Protein AF-A0A0F9CPJ2-F1 (afdb_monomer_lite)

Secondary structure (DSSP, 8-state):
---SSB---GGG-SS------------SS---------------PPPS-----SB-------------STT-----PPP-SS--S--------TT--HHHH--EEEEEETTTTEEEEEEEHHHHHHHHHHHH----

Radius of gyration: 20.19 Å; chains: 1; bounding box: 41×44×49 Å

Organism: NCBI:txid412755

Sequence (136 aa):
MWDPQLALDPKKFKNLQLKVTHYVTGQAGSSTTNTTSTLAIYAHVFDEKAVSPSGYLMNKEVKAYVIGSSGSFEYTDMPTDFPYRRIMLQSLYVGQDLSTVINAFKLSEDNDKRIPFDVSVSNHMKMIAPEYGSWS

pLDDT: mean 83.79, std 12.54, range [43.19, 95.5]

Structure (mmCIF, N/CA/C/O backbone):
data_AF-A0A0F9CPJ2-F1
#
_entry.id   AF-A0A0F9CPJ2-F1
#
loop_
_atom_site.group_PDB
_atom_site.id
_atom_site.type_symbol
_atom_site.label_atom_id
_atom_site.label_alt_id
_atom_site.label_comp_id
_atom_site.label_asym_id
_atom_site.label_entity_id
_atom_site.label_seq_id
_atom_site.pdbx_PDB_ins_code
_atom_site.Cartn_x
_atom_site.Cartn_y
_atom_site.Cartn_z
_atom_site.occupancy
_atom_site.B_iso_or_equiv
_atom_site.auth_seq_id
_atom_site.auth_comp_id
_atom_site.auth_asym_id
_atom_site.auth_atom_id
_atom_site.pdbx_PDB_model_num
ATOM 1 N N . MET A 1 1 ? -12.166 -14.655 16.082 1.00 61.75 1 MET A N 1
ATOM 2 C CA . MET A 1 1 ? -11.020 -13.766 15.764 1.00 61.75 1 MET A CA 1
ATOM 3 C C . MET A 1 1 ? -10.108 -13.673 16.988 1.00 61.75 1 MET A C 1
ATOM 5 O O . MET A 1 1 ? -10.635 -13.781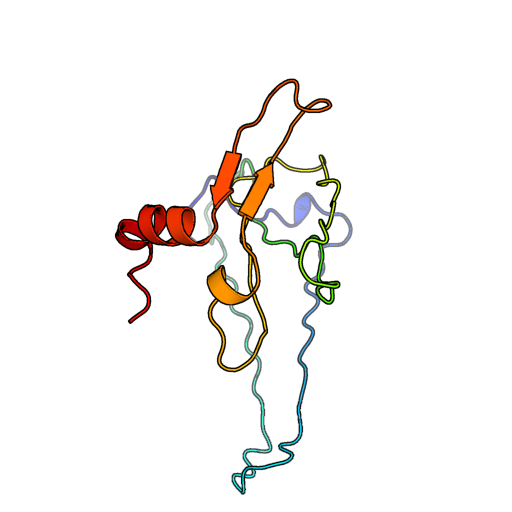 18.089 1.00 61.75 1 MET A O 1
ATOM 9 N N . TRP A 1 2 ? -8.783 -13.530 16.837 1.00 71.12 2 TRP A N 1
ATOM 10 C CA . TRP A 1 2 ? -7.841 -13.615 17.976 1.00 71.12 2 TRP A CA 1
ATOM 11 C C . TRP A 1 2 ? -7.135 -12.311 18.354 1.00 71.12 2 TRP A C 1
ATOM 13 O O . TRP A 1 2 ? -6.645 -12.229 19.474 1.00 71.12 2 TRP A O 1
ATOM 23 N N . ASP A 1 3 ? -7.104 -11.302 17.478 1.00 78.81 3 ASP A N 1
ATOM 24 C CA . ASP A 1 3 ? -6.493 -9.999 17.775 1.00 78.81 3 ASP A CA 1
ATOM 25 C C . ASP A 1 3 ? -7.562 -9.007 18.271 1.00 78.81 3 ASP A C 1
ATOM 27 O O . ASP A 1 3 ? -8.328 -8.483 17.459 1.00 78.81 3 ASP A O 1
ATOM 31 N N . PRO A 1 4 ? -7.667 -8.753 19.590 1.00 80.44 4 PRO A N 1
ATOM 32 C CA . PRO A 1 4 ? -8.664 -7.840 20.140 1.00 80.44 4 PRO A CA 1
ATOM 33 C C . PRO A 1 4 ? -8.315 -6.357 19.926 1.00 80.44 4 PRO A C 1
ATOM 35 O O . PRO A 1 4 ? -9.153 -5.507 20.222 1.00 80.44 4 PRO A O 1
ATOM 38 N N . GLN A 1 5 ? -7.099 -6.029 19.470 1.00 87.81 5 GLN A N 1
ATOM 39 C CA . GLN A 1 5 ? -6.643 -4.650 19.290 1.00 87.81 5 GLN A CA 1
ATOM 40 C C . GLN A 1 5 ? -6.915 -4.146 17.871 1.00 87.81 5 GLN A C 1
ATOM 42 O O . GLN A 1 5 ? -7.441 -3.041 17.713 1.00 87.81 5 GLN A O 1
ATOM 47 N N . LEU A 1 6 ? -6.588 -4.950 16.852 1.00 88.75 6 LEU A N 1
ATOM 48 C CA . LEU A 1 6 ? -6.727 -4.583 15.440 1.00 88.75 6 LEU A CA 1
ATOM 49 C C . LEU A 1 6 ? -7.879 -5.341 14.771 1.00 88.75 6 LEU A C 1
ATOM 51 O O . LEU A 1 6 ? -7.676 -6.306 14.035 1.00 88.75 6 LEU A O 1
ATOM 55 N N . ALA A 1 7 ? -9.104 -4.868 14.996 1.00 90.06 7 ALA A N 1
ATOM 56 C CA . ALA A 1 7 ? -10.311 -5.427 14.404 1.00 90.06 7 ALA A CA 1
ATOM 57 C C . ALA A 1 7 ? -11.245 -4.345 13.857 1.00 90.06 7 ALA A C 1
ATOM 59 O O . ALA A 1 7 ? -11.379 -3.256 14.415 1.00 90.06 7 ALA A O 1
ATOM 60 N N . LEU A 1 8 ? -11.920 -4.662 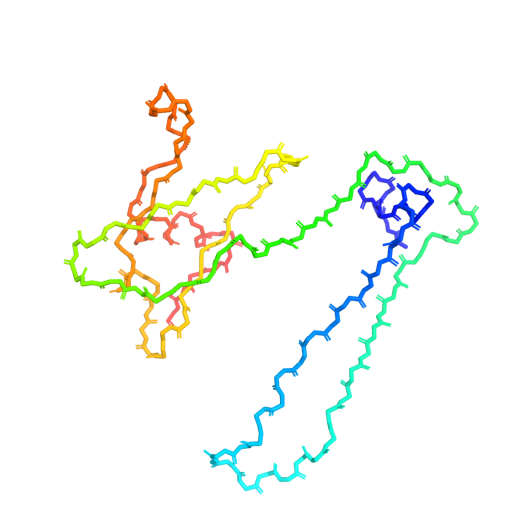12.752 1.00 89.44 8 LEU A N 1
ATOM 61 C CA . LEU A 1 8 ? -12.929 -3.786 12.172 1.00 89.44 8 LEU A CA 1
ATOM 62 C C . LEU A 1 8 ? -14.136 -3.708 13.113 1.00 89.44 8 LEU A C 1
ATOM 64 O O . LEU A 1 8 ? -14.782 -4.720 13.363 1.00 89.44 8 LEU A O 1
ATOM 68 N N . ASP A 1 9 ? -14.449 -2.507 13.599 1.00 90.62 9 ASP A N 1
ATOM 69 C CA . ASP A 1 9 ? -15.689 -2.220 14.324 1.00 90.62 9 ASP A CA 1
ATOM 70 C C . ASP A 1 9 ? -16.703 -1.575 13.362 1.00 90.62 9 ASP A C 1
ATOM 72 O O . ASP A 1 9 ? -16.576 -0.381 13.063 1.00 90.62 9 ASP A O 1
ATOM 76 N N . PRO A 1 10 ? -17.717 -2.319 12.871 1.00 88.75 10 PRO A N 1
ATOM 77 C CA . PRO A 1 10 ? -18.677 -1.802 11.900 1.00 88.75 10 PRO A CA 1
ATOM 78 C C . PRO A 1 10 ? -19.476 -0.603 12.414 1.00 88.75 10 PRO A C 1
ATOM 80 O O . PRO A 1 10 ? -19.919 0.218 11.615 1.00 88.75 10 PRO A O 1
ATOM 83 N N . LYS A 1 11 ? -19.631 -0.458 13.739 1.00 88.50 11 LYS A N 1
ATOM 84 C CA . LYS A 1 11 ? -20.409 0.633 14.347 1.00 88.50 11 LYS A CA 1
ATOM 85 C C . LYS A 1 11 ? -19.738 1.996 14.176 1.00 88.50 11 LYS A C 1
ATOM 87 O O . LYS A 1 11 ? -20.411 3.019 14.272 1.00 88.50 11 LYS A O 1
ATOM 92 N N . LYS A 1 12 ? -18.430 2.026 13.895 1.00 88.75 12 LYS A N 1
ATOM 93 C CA . LYS A 1 12 ? -17.675 3.263 13.638 1.00 88.75 12 LYS A CA 1
ATOM 94 C C . LYS A 1 12 ? -17.872 3.810 12.217 1.00 88.75 12 LYS A C 1
ATOM 96 O O . LYS A 1 12 ? -17.373 4.891 11.916 1.00 88.75 12 LYS A O 1
ATOM 101 N N . PHE A 1 13 ? -18.605 3.111 11.346 1.00 89.56 13 PHE A N 1
ATOM 102 C CA . PHE A 1 13 ? -18.792 3.487 9.944 1.00 89.56 13 PHE A CA 1
ATOM 103 C C . PHE A 1 13 ? -20.269 3.729 9.633 1.00 89.56 13 PHE A C 1
ATOM 105 O O . PHE A 1 13 ? -21.121 2.894 9.911 1.00 89.56 13 PHE A O 1
ATOM 112 N N . LYS A 1 14 ? -20.578 4.861 8.987 1.00 91.88 14 LYS A N 1
ATOM 113 C CA . LYS A 1 14 ? -21.955 5.183 8.565 1.00 91.88 14 LYS A CA 1
ATOM 114 C C . LYS A 1 14 ? -22.441 4.334 7.384 1.00 91.88 14 LYS A C 1
ATOM 116 O O . LYS A 1 14 ? -23.639 4.147 7.229 1.00 91.88 14 LYS A O 1
ATOM 121 N N . ASN A 1 15 ? -21.523 3.865 6.538 1.00 91.56 15 ASN A N 1
ATOM 122 C CA . ASN A 1 15 ? -21.823 3.092 5.331 1.00 91.56 15 ASN A CA 1
ATOM 123 C C . ASN A 1 15 ? -20.663 2.133 5.018 1.00 91.56 15 ASN A C 1
ATOM 125 O O . ASN A 1 15 ? -19.889 2.356 4.088 1.00 91.56 15 ASN A O 1
ATOM 129 N N . LEU A 1 16 ? -20.487 1.107 5.855 1.00 90.38 16 LEU A N 1
ATOM 130 C CA . LEU A 1 16 ? -19.483 0.074 5.610 1.00 90.38 16 LEU A CA 1
ATOM 131 C C . LEU A 1 16 ? -19.916 -0.786 4.416 1.00 90.38 16 LEU A C 1
ATOM 133 O O . LEU A 1 16 ? -20.989 -1.383 4.442 1.00 90.38 16 LEU A O 1
ATOM 137 N N . GLN A 1 17 ? -19.076 -0.868 3.384 1.00 90.75 17 GLN A N 1
ATOM 138 C CA . GLN A 1 17 ? -19.350 -1.659 2.186 1.00 90.75 17 GLN A CA 1
ATOM 139 C C . GLN A 1 17 ? -18.146 -2.523 1.817 1.00 90.75 17 GLN A C 1
ATOM 141 O O . GLN A 1 17 ? -17.007 -2.059 1.847 1.00 90.75 17 GLN A O 1
ATOM 146 N N . LEU A 1 18 ? -18.417 -3.766 1.420 1.00 88.38 18 LEU A N 1
ATOM 147 C CA . LEU A 1 18 ? -17.449 -4.642 0.771 1.00 88.38 18 LEU A CA 1
ATOM 148 C C . LEU A 1 18 ? -17.743 -4.654 -0.728 1.00 88.38 18 LEU A C 1
ATOM 150 O O . LEU A 1 18 ? -18.742 -5.221 -1.168 1.00 88.38 18 LEU A O 1
ATOM 154 N N . LYS A 1 19 ? -16.872 -4.016 -1.510 1.00 88.50 19 LYS A N 1
ATOM 155 C CA . LYS A 1 19 ? -16.944 -4.026 -2.971 1.00 88.50 19 LYS A CA 1
ATOM 156 C C . LYS A 1 19 ? -15.906 -5.000 -3.510 1.00 88.50 19 LYS A C 1
ATOM 158 O O . LYS A 1 19 ? -14.715 -4.808 -3.284 1.00 88.50 19 LYS A O 1
ATOM 163 N N . VAL A 1 20 ? -16.359 -6.023 -4.228 1.00 83.50 20 VAL A N 1
ATOM 164 C CA . VAL A 1 20 ? -15.480 -6.989 -4.893 1.00 83.50 20 VAL A CA 1
ATOM 165 C C . VAL A 1 20 ? -15.539 -6.751 -6.394 1.00 83.50 20 VAL A C 1
ATOM 167 O O . VAL A 1 20 ? -16.612 -6.797 -6.992 1.00 83.50 20 VAL A O 1
ATOM 170 N N . THR A 1 21 ? -14.380 -6.503 -6.994 1.00 81.38 21 THR A N 1
ATOM 171 C CA . THR A 1 21 ? -14.215 -6.448 -8.446 1.00 81.38 21 THR A CA 1
ATOM 172 C C . THR A 1 21 ? -13.538 -7.740 -8.880 1.00 81.38 21 THR A C 1
ATOM 174 O O . THR A 1 21 ? -12.451 -8.053 -8.405 1.00 81.38 21 THR A O 1
ATOM 177 N N . HIS A 1 22 ? -14.174 -8.493 -9.773 1.00 73.00 22 HIS A N 1
ATOM 178 C CA . HIS A 1 22 ? -13.603 -9.702 -10.356 1.00 73.00 22 HIS A CA 1
ATOM 179 C C . HIS A 1 22 ? -13.518 -9.529 -11.870 1.00 73.00 22 HIS A C 1
ATOM 181 O O . HIS A 1 22 ? -14.522 -9.237 -12.521 1.00 73.00 22 HIS A O 1
ATOM 187 N N . TYR A 1 23 ? -12.321 -9.698 -12.426 1.00 67.12 23 TYR A N 1
ATOM 188 C CA . TYR A 1 23 ? -12.102 -9.648 -13.865 1.00 67.12 23 TYR A CA 1
ATOM 189 C C . TYR A 1 23 ? -12.220 -11.065 -14.430 1.00 67.12 23 TYR A C 1
ATOM 191 O O . TYR A 1 23 ? -11.290 -11.864 -14.343 1.00 67.12 23 TYR A O 1
ATOM 199 N N . VAL A 1 24 ? -13.390 -11.399 -14.983 1.00 62.41 24 VAL A N 1
ATOM 200 C CA . VAL A 1 24 ? -13.582 -12.660 -15.711 1.00 62.41 24 VAL A CA 1
ATOM 201 C C . VAL A 1 24 ? -12.950 -12.487 -17.090 1.00 62.41 24 VAL A C 1
ATOM 203 O O . VAL A 1 24 ? -13.593 -11.998 -18.016 1.00 62.41 24 VAL A O 1
ATOM 206 N N . THR A 1 25 ? -11.684 -12.871 -17.247 1.00 56.06 25 THR A N 1
ATOM 207 C CA . THR A 1 25 ? -11.165 -13.110 -18.597 1.00 56.06 25 THR A CA 1
ATOM 208 C C . THR A 1 25 ? -11.676 -14.460 -19.047 1.00 56.06 25 THR A C 1
ATOM 210 O O . THR A 1 25 ? -11.227 -15.504 -18.581 1.00 56.06 25 THR A O 1
ATOM 213 N N . GLY A 1 26 ? -12.639 -14.444 -19.968 1.00 50.41 26 GLY A N 1
ATOM 214 C CA . GLY A 1 26 ? -12.786 -15.568 -20.876 1.00 50.41 26 GLY A CA 1
ATOM 215 C C . GLY A 1 26 ? -11.418 -15.794 -21.502 1.00 50.41 26 GLY A C 1
ATOM 216 O O . GLY A 1 26 ? -10.836 -14.884 -22.090 1.00 50.41 26 GLY A O 1
ATOM 217 N N . GLN A 1 27 ? -10.860 -16.971 -21.277 1.00 46.47 27 GLN A N 1
ATOM 218 C CA . GLN A 1 27 ? -9.597 -17.369 -21.854 1.00 46.47 27 GLN A CA 1
ATOM 219 C C . GLN A 1 27 ? -9.610 -17.140 -23.364 1.00 46.47 27 GLN A C 1
ATOM 221 O O . GLN A 1 27 ? -10.243 -17.883 -24.109 1.00 46.47 27 GLN A O 1
ATOM 226 N N . ALA A 1 28 ? -8.836 -16.172 -23.838 1.00 43.19 28 ALA A N 1
ATOM 227 C CA . ALA A 1 28 ? -8.233 -16.295 -25.151 1.00 43.19 28 ALA A CA 1
ATOM 228 C C . ALA A 1 28 ? -7.040 -17.258 -25.000 1.00 43.19 28 ALA A C 1
ATOM 230 O O . ALA A 1 28 ? -5.898 -16.810 -24.999 1.00 43.19 28 ALA A O 1
ATOM 231 N N . GLY A 1 29 ? -7.281 -18.562 -24.761 1.00 47.59 29 GLY A N 1
ATOM 232 C CA . GLY A 1 29 ? -6.185 -19.537 -24.873 1.00 47.59 29 GLY A CA 1
ATOM 233 C C . GLY A 1 29 ? -6.188 -20.892 -24.146 1.00 47.59 29 GLY A C 1
ATOM 234 O O . GLY A 1 29 ? -5.384 -21.707 -24.586 1.00 47.59 29 GLY A O 1
ATOM 235 N N . SER A 1 30 ? -7.011 -21.218 -23.128 1.00 45.59 30 SER A N 1
ATOM 236 C CA . SER A 1 30 ? -7.175 -22.653 -22.760 1.00 45.59 30 SER A CA 1
ATOM 237 C C . SER A 1 30 ? -8.529 -23.209 -23.136 1.00 45.59 30 SER A C 1
ATOM 239 O O . SER A 1 30 ? -9.575 -22.576 -23.052 1.00 45.59 30 SER A O 1
ATOM 241 N N . SER A 1 31 ? -8.455 -24.481 -23.497 1.00 47.50 31 SER A N 1
ATOM 242 C CA . SER A 1 31 ? -9.536 -25.413 -23.768 1.00 47.50 31 SER A CA 1
ATOM 243 C C . SER A 1 31 ? -10.240 -25.941 -22.512 1.00 47.50 31 SER A C 1
ATOM 245 O O . SER A 1 31 ? -10.992 -26.908 -22.606 1.00 47.50 31 SER A O 1
ATOM 247 N N . THR A 1 32 ? -10.026 -25.357 -21.330 1.00 48.38 32 THR A N 1
ATOM 248 C CA . THR A 1 32 ? -10.683 -25.815 -20.100 1.00 48.38 32 THR A CA 1
ATOM 249 C C . THR A 1 32 ? -11.860 -24.912 -19.776 1.00 48.38 32 THR A C 1
ATOM 251 O O . THR A 1 32 ? -11.719 -23.879 -19.126 1.00 48.38 32 THR A O 1
ATOM 254 N N . THR A 1 33 ? -13.041 -25.330 -20.223 1.00 48.91 33 THR A N 1
ATOM 255 C CA . THR A 1 33 ? -14.347 -24.756 -19.889 1.00 48.91 33 THR A CA 1
ATOM 256 C C . THR A 1 33 ? -14.700 -25.010 -18.419 1.00 48.91 33 THR A C 1
ATOM 258 O O . THR A 1 33 ? -15.640 -25.738 -18.116 1.00 48.91 33 THR A O 1
ATOM 261 N N . ASN A 1 34 ? -13.955 -24.430 -17.480 1.00 51.19 34 ASN A N 1
ATOM 262 C CA . ASN A 1 34 ? -14.457 -24.253 -16.119 1.00 51.19 34 ASN A CA 1
ATOM 263 C C . ASN A 1 34 ? -15.250 -22.945 -16.091 1.00 51.19 34 ASN A C 1
ATOM 265 O O . ASN A 1 34 ? -14.730 -21.875 -15.798 1.00 51.19 34 ASN A O 1
ATOM 269 N N . THR A 1 35 ? -16.527 -23.047 -16.458 1.00 56.31 35 THR A N 1
ATOM 270 C CA . THR A 1 35 ? -17.479 -21.933 -16.600 1.00 56.31 35 THR A CA 1
ATOM 271 C C . THR A 1 35 ? -18.005 -21.389 -15.269 1.00 56.31 35 THR A C 1
ATOM 273 O O . THR A 1 35 ? -18.910 -20.557 -15.267 1.00 56.31 35 THR A O 1
ATOM 276 N N . THR A 1 36 ? -17.469 -21.845 -14.134 1.00 64.62 36 THR A N 1
ATOM 277 C CA . THR A 1 36 ? -17.994 -21.511 -12.807 1.00 64.62 36 THR A CA 1
ATOM 278 C C . THR A 1 36 ? -16.879 -20.975 -11.915 1.00 64.62 36 THR A C 1
ATOM 280 O O . THR A 1 36 ? -16.079 -21.733 -11.371 1.00 64.62 36 THR A O 1
ATOM 283 N N . SER A 1 37 ? -16.837 -19.656 -11.735 1.00 67.88 37 SER A N 1
ATOM 284 C CA . SER A 1 37 ? -16.038 -19.015 -10.686 1.00 67.88 37 SER A CA 1
ATOM 285 C C . SER A 1 37 ? -16.887 -18.915 -9.419 1.00 67.88 37 SER A C 1
ATOM 287 O O . SER A 1 37 ? -17.947 -18.296 -9.438 1.00 67.88 37 SER A O 1
ATOM 289 N N . THR A 1 38 ? -16.440 -19.521 -8.317 1.00 75.94 38 THR A N 1
ATOM 290 C CA . THR A 1 38 ? -17.099 -19.372 -7.008 1.00 75.94 38 THR A CA 1
ATOM 291 C C . THR A 1 38 ? -16.322 -18.365 -6.171 1.00 75.94 38 THR A C 1
ATOM 293 O O . THR A 1 38 ? -15.128 -18.540 -5.946 1.00 75.94 38 THR A O 1
ATOM 296 N N . LEU A 1 39 ? -17.003 -17.323 -5.695 1.00 80.88 39 LEU A N 1
ATOM 297 C CA . LEU A 1 39 ? -16.472 -16.378 -4.717 1.00 80.88 39 LEU A CA 1
ATOM 298 C C . LEU A 1 39 ? -17.104 -16.683 -3.357 1.00 80.88 39 LEU A C 1
ATOM 300 O O . LEU A 1 39 ? -18.326 -16.693 -3.235 1.00 80.88 39 LEU A O 1
ATOM 304 N N . ALA A 1 40 ? -16.276 -16.893 -2.337 1.00 88.25 40 ALA A N 1
ATOM 305 C CA . ALA A 1 40 ? -16.717 -17.044 -0.956 1.00 88.25 40 ALA A CA 1
ATOM 306 C C . ALA A 1 40 ? -16.036 -15.986 -0.083 1.00 88.25 40 ALA A C 1
ATOM 308 O O . ALA A 1 40 ? -14.837 -15.741 -0.211 1.00 88.25 40 ALA A O 1
ATOM 309 N N . ILE A 1 41 ? -16.811 -15.360 0.800 1.00 87.44 41 ILE A N 1
ATOM 310 C CA . ILE A 1 41 ? -16.327 -14.369 1.762 1.00 87.44 41 ILE A CA 1
ATOM 311 C C . ILE A 1 41 ? -16.516 -14.962 3.151 1.00 87.44 41 ILE A C 1
ATOM 313 O O . ILE A 1 41 ? -17.633 -15.297 3.541 1.00 87.44 41 ILE A O 1
ATOM 317 N N . TYR A 1 42 ? -15.421 -15.068 3.897 1.00 90.50 42 TYR A N 1
ATOM 318 C CA . TYR A 1 42 ? -15.425 -15.559 5.269 1.00 90.50 42 TYR A CA 1
ATOM 319 C C . TYR A 1 42 ? -15.135 -14.399 6.215 1.00 90.50 42 TYR A C 1
ATOM 321 O O . TYR A 1 42 ? -14.151 -13.679 6.046 1.00 90.50 42 TYR A O 1
ATOM 329 N N . ALA A 1 43 ? -15.991 -14.221 7.219 1.00 87.62 43 ALA A N 1
ATOM 330 C CA . ALA A 1 43 ? -15.799 -13.238 8.273 1.00 87.62 43 ALA A CA 1
ATOM 331 C C . ALA A 1 43 ? -15.568 -13.959 9.602 1.00 87.62 43 ALA A C 1
ATOM 333 O O . ALA A 1 43 ? -16.398 -14.748 10.049 1.00 87.62 43 ALA A O 1
ATOM 334 N N . HIS A 1 44 ? -14.445 -13.665 10.254 1.00 88.06 44 HIS A N 1
ATOM 335 C CA . HIS A 1 44 ? -14.187 -14.126 11.612 1.00 88.06 44 HIS A CA 1
ATOM 336 C C . HIS A 1 44 ? -14.639 -13.050 12.593 1.00 88.06 44 HIS A C 1
ATOM 338 O O . HIS A 1 44 ? -14.007 -12.002 12.696 1.00 88.06 44 HIS A O 1
ATOM 344 N N . VAL A 1 45 ? -15.710 -13.320 13.334 1.00 88.62 45 VAL A N 1
ATOM 345 C CA . VAL A 1 45 ? -16.259 -12.388 14.327 1.00 88.62 45 VAL A CA 1
ATOM 346 C C . VAL A 1 45 ? -15.815 -12.759 15.744 1.00 88.62 45 VAL A C 1
ATOM 348 O O . VAL A 1 45 ? -15.285 -13.851 15.985 1.00 88.62 45 VAL A O 1
ATOM 351 N N . PHE A 1 46 ? -15.953 -11.816 16.673 1.00 87.38 46 PHE A N 1
ATOM 352 C CA . PHE A 1 46 ? -15.910 -12.113 18.101 1.00 87.38 46 PHE A CA 1
ATOM 353 C C . PHE A 1 46 ? -17.313 -12.517 18.529 1.00 87.38 46 PHE A C 1
ATOM 355 O O . PHE A 1 46 ? -18.251 -11.752 18.316 1.00 87.38 46 PHE A O 1
ATOM 362 N N . ASP A 1 47 ? -17.435 -13.709 19.098 1.00 80.88 47 ASP A N 1
ATOM 363 C CA . ASP A 1 47 ? -18.675 -14.182 19.700 1.00 80.88 47 ASP A CA 1
ATOM 364 C C . ASP A 1 47 ? -18.568 -14.056 21.222 1.00 80.88 47 ASP A C 1
ATOM 366 O O . ASP A 1 47 ? -17.488 -14.288 21.773 1.00 80.88 47 ASP A O 1
ATOM 370 N N . GLU A 1 48 ? -19.642 -13.596 21.866 1.00 78.69 48 GLU A N 1
ATOM 371 C CA . GLU A 1 48 ? -19.803 -13.373 23.322 1.00 78.69 48 GLU A CA 1
ATOM 372 C C . GLU A 1 48 ? -18.763 -12.469 24.026 1.00 78.69 48 GLU A C 1
ATOM 374 O O . GLU A 1 48 ? -18.943 -12.064 25.176 1.00 78.69 48 GLU A O 1
ATOM 379 N N . LYS A 1 49 ? -17.685 -12.079 23.344 1.00 79.25 49 LYS A N 1
ATOM 380 C CA . LYS A 1 49 ? -16.617 -11.232 23.868 1.00 79.25 49 LYS A CA 1
ATOM 381 C C . LYS A 1 49 ? -16.803 -9.795 23.402 1.00 79.25 49 LYS A C 1
ATOM 383 O O . LYS A 1 49 ? -16.550 -9.467 22.243 1.00 79.25 49 LYS A O 1
ATOM 388 N N . ALA A 1 50 ? -17.159 -8.916 24.335 1.00 79.81 50 ALA A N 1
ATOM 389 C CA . ALA A 1 50 ? -17.082 -7.481 24.101 1.00 79.81 50 ALA A CA 1
ATOM 390 C C . ALA A 1 50 ? -15.612 -7.077 23.905 1.00 79.81 50 ALA A C 1
ATOM 392 O O . ALA A 1 50 ? -14.785 -7.211 24.809 1.00 79.81 50 ALA A O 1
ATOM 393 N N . VAL A 1 51 ? -15.285 -6.597 22.708 1.00 84.88 51 VAL A N 1
ATOM 394 C CA . VAL A 1 51 ? -13.984 -6.011 22.384 1.00 84.88 51 VAL A CA 1
ATOM 395 C C . VAL A 1 51 ? -14.178 -4.559 21.971 1.00 84.88 51 VAL A C 1
ATOM 397 O O . VAL A 1 51 ? -15.186 -4.212 21.358 1.00 84.88 51 VAL A O 1
ATOM 400 N N . SER A 1 52 ? -13.189 -3.725 22.282 1.00 86.69 52 SER A N 1
ATOM 401 C CA . SER A 1 52 ? -13.137 -2.320 21.872 1.00 86.69 52 SER A CA 1
ATOM 402 C C . SER A 1 52 ? -11.862 -2.096 21.058 1.00 86.69 52 SER A C 1
ATOM 404 O O . SER A 1 52 ? -1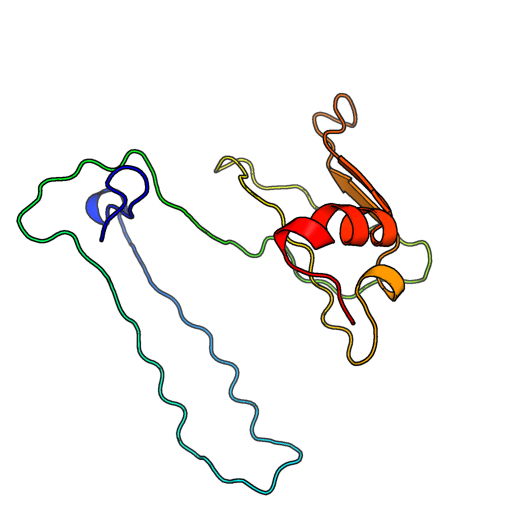0.868 -1.629 21.618 1.00 86.69 52 SER A O 1
ATOM 406 N N . PRO A 1 53 ? -11.847 -2.463 19.760 1.00 89.50 53 PRO A N 1
ATOM 407 C CA . PRO A 1 53 ? -10.646 -2.371 18.937 1.00 89.50 53 PRO A CA 1
ATOM 408 C C . PRO A 1 53 ? -10.160 -0.924 18.829 1.00 89.50 53 PRO A C 1
ATOM 410 O O . PRO A 1 53 ? -10.960 0.005 18.634 1.00 89.50 53 PRO A O 1
ATOM 413 N N . SER A 1 54 ? -8.846 -0.730 18.929 1.00 89.00 54 SER A N 1
ATOM 414 C CA . SER A 1 54 ? -8.210 0.585 18.787 1.00 89.00 54 SER A CA 1
ATOM 415 C C . SER A 1 54 ? -8.082 0.999 17.322 1.00 89.00 54 SER A C 1
ATOM 417 O O . SER A 1 54 ? -8.096 2.189 17.015 1.00 89.00 54 SER A O 1
ATOM 419 N N . GLY A 1 55 ? -8.033 0.030 16.410 1.00 88.38 55 GLY A N 1
ATOM 420 C CA . GLY A 1 55 ? -7.971 0.255 14.974 1.00 88.38 55 GLY A CA 1
ATOM 421 C C . GLY A 1 55 ? -8.219 -1.028 14.194 1.00 88.38 55 GLY A C 1
ATOM 422 O O . GLY A 1 55 ? -8.674 -2.025 14.744 1.00 88.38 55 GLY A O 1
ATOM 423 N N . TYR A 1 56 ? -7.916 -1.000 12.904 1.00 90.12 56 TYR A N 1
ATOM 424 C CA . TYR A 1 56 ? -8.010 -2.146 12.006 1.00 90.12 56 TYR A CA 1
ATOM 425 C C . TYR A 1 56 ? -6.914 -2.036 10.946 1.00 90.12 56 TYR A C 1
ATOM 427 O O . TYR A 1 56 ? -6.385 -0.952 10.69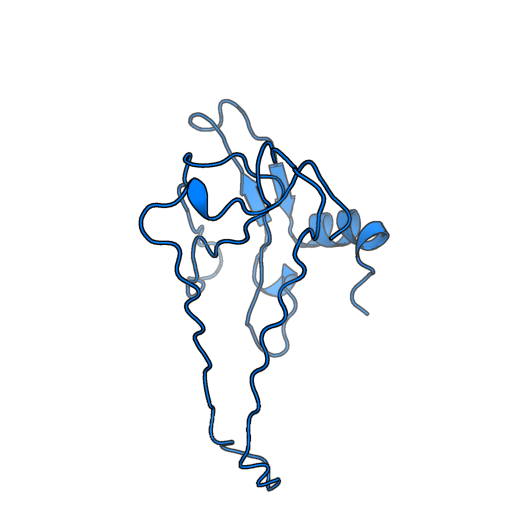7 1.00 90.12 56 TYR A O 1
ATOM 435 N N . LEU A 1 57 ? -6.556 -3.161 10.333 1.00 89.50 57 LEU A N 1
ATOM 436 C CA . LEU A 1 57 ? -5.633 -3.171 9.203 1.00 89.50 57 LEU A CA 1
ATOM 437 C C . LEU A 1 57 ? -6.411 -3.004 7.901 1.00 89.50 57 LEU A C 1
ATOM 439 O O . LEU A 1 57 ? -7.461 -3.615 7.711 1.00 89.50 57 LEU A O 1
ATOM 443 N N . MET A 1 58 ? -5.868 -2.189 7.003 1.00 89.06 58 MET A N 1
ATOM 444 C CA . MET A 1 58 ? -6.415 -1.967 5.673 1.00 89.06 58 MET A CA 1
ATOM 445 C C . MET A 1 58 ? -5.291 -2.030 4.644 1.00 89.06 58 MET A C 1
ATOM 447 O O . MET A 1 58 ? -4.184 -1.556 4.896 1.00 89.06 58 MET A O 1
ATOM 451 N N . ASN A 1 59 ? -5.596 -2.589 3.478 1.00 89.50 59 ASN A N 1
ATOM 452 C CA . ASN A 1 59 ? -4.792 -2.432 2.278 1.00 89.50 59 ASN A CA 1
ATOM 453 C C . ASN A 1 59 ? -5.555 -1.521 1.302 1.00 89.50 59 ASN A C 1
ATOM 455 O O . ASN A 1 59 ? -6.760 -1.701 1.115 1.00 89.50 59 ASN A O 1
ATOM 459 N N . LYS A 1 60 ? -4.866 -0.535 0.724 1.00 89.69 60 LYS A N 1
ATOM 460 C CA . LYS A 1 60 ? -5.383 0.323 -0.345 1.00 89.69 60 LYS A CA 1
ATOM 461 C C . LYS A 1 60 ? -4.359 0.348 -1.474 1.00 89.69 60 LYS A C 1
ATOM 463 O O . LYS A 1 60 ? -3.176 0.566 -1.213 1.00 89.69 60 LYS A O 1
ATOM 468 N N . GLU A 1 61 ? -4.821 0.196 -2.708 1.00 90.88 61 GLU A N 1
ATOM 469 C CA . GLU A 1 61 ? -4.028 0.581 -3.872 1.00 90.88 61 GLU A CA 1
ATOM 470 C C . GLU A 1 61 ? -4.047 2.109 -3.977 1.00 90.88 61 GLU A C 1
ATOM 472 O O . GLU A 1 61 ? -5.114 2.719 -4.042 1.00 90.88 61 GLU A O 1
ATOM 477 N N . VAL A 1 62 ? -2.867 2.730 -3.941 1.00 93.44 62 VAL A N 1
ATOM 478 C CA . VAL A 1 62 ? -2.740 4.190 -4.074 1.00 93.44 62 VAL A CA 1
ATOM 479 C C . VAL A 1 62 ? -2.744 4.593 -5.546 1.00 93.44 62 VAL A C 1
ATOM 481 O O . VAL A 1 62 ? -3.349 5.600 -5.910 1.00 93.44 62 VAL A O 1
ATOM 484 N N . LYS A 1 63 ? -2.066 3.815 -6.397 1.00 92.31 63 LYS A N 1
ATOM 485 C CA . LYS A 1 63 ? -1.902 4.117 -7.818 1.00 92.31 63 LYS A CA 1
ATOM 486 C C . LYS A 1 63 ? -1.491 2.877 -8.605 1.00 92.31 63 LYS A C 1
ATOM 488 O O . LYS A 1 63 ? -0.603 2.145 -8.177 1.00 92.31 63 LYS A O 1
ATOM 493 N N . ALA A 1 64 ? -2.062 2.738 -9.795 1.00 91.06 64 ALA A N 1
ATOM 494 C CA . ALA A 1 64 ? -1.578 1.874 -10.863 1.00 91.06 64 ALA A CA 1
ATOM 495 C C . ALA A 1 64 ? -1.332 2.740 -12.105 1.00 91.06 64 ALA A C 1
ATOM 497 O O . ALA A 1 64 ? -2.141 3.612 -12.427 1.00 91.06 64 ALA A O 1
ATOM 498 N N . TYR A 1 65 ? -0.201 2.547 -12.782 1.00 89.88 65 TYR A N 1
ATOM 499 C CA . TYR A 1 65 ? 0.183 3.360 -13.936 1.00 89.88 65 TYR A CA 1
ATOM 500 C C . TYR A 1 65 ? 1.060 2.565 -14.910 1.00 89.88 65 TYR A C 1
ATOM 502 O O . TYR A 1 65 ? 1.623 1.528 -14.557 1.00 89.88 65 TYR A O 1
ATOM 510 N N . VAL A 1 66 ? 1.158 3.055 -16.147 1.00 88.81 66 VAL A N 1
ATOM 511 C CA . VAL A 1 66 ? 2.058 2.511 -17.172 1.00 88.81 66 VAL A CA 1
ATOM 512 C C . VAL A 1 66 ? 3.390 3.243 -17.089 1.00 88.81 66 VAL A C 1
ATOM 514 O O . VAL A 1 66 ? 3.419 4.470 -17.038 1.00 88.81 66 VAL A O 1
ATOM 517 N N . ILE A 1 67 ? 4.487 2.492 -17.090 1.00 86.69 67 ILE A N 1
ATOM 518 C CA . ILE A 1 67 ? 5.831 3.059 -16.979 1.00 86.69 67 ILE A CA 1
ATOM 519 C C . ILE A 1 67 ? 6.179 3.865 -18.232 1.00 86.69 67 ILE A C 1
ATOM 521 O O . ILE A 1 67 ? 5.901 3.446 -19.357 1.00 86.69 67 ILE A O 1
ATOM 525 N N . GLY A 1 68 ? 6.774 5.037 -18.008 1.00 84.81 68 GLY A N 1
ATOM 526 C CA . GLY A 1 68 ? 7.247 5.931 -19.056 1.00 84.81 68 GLY A CA 1
ATOM 527 C C . GLY A 1 68 ? 8.522 5.441 -19.748 1.00 84.81 68 GLY A C 1
ATOM 528 O O . GLY A 1 68 ? 8.964 4.303 -19.603 1.00 84.81 68 GLY A O 1
ATOM 529 N N . SER A 1 69 ? 9.136 6.322 -20.534 1.00 86.88 69 SER A N 1
ATOM 530 C CA . SER A 1 69 ? 10.422 6.043 -21.178 1.00 86.88 69 SER A CA 1
ATOM 531 C C . SER A 1 69 ? 11.538 5.812 -20.154 1.00 86.88 69 SER A C 1
ATOM 533 O O . SER A 1 69 ? 11.525 6.398 -19.075 1.00 86.88 69 SER A O 1
ATOM 535 N N . SER A 1 70 ? 12.566 5.045 -20.524 1.00 84.31 70 SER A N 1
ATOM 536 C CA . SER A 1 70 ? 13.761 4.853 -19.686 1.00 84.31 70 SER A CA 1
ATOM 537 C C . SER A 1 70 ? 14.294 6.178 -19.120 1.00 84.31 70 SER A C 1
ATOM 539 O O . SER A 1 70 ? 14.467 7.148 -19.857 1.00 84.31 70 SER A O 1
ATOM 541 N N . GLY A 1 71 ? 14.564 6.209 -17.812 1.00 85.75 71 GLY A N 1
ATOM 542 C CA . GLY A 1 71 ? 15.015 7.405 -17.092 1.00 85.75 71 GLY A CA 1
ATOM 543 C C . GLY A 1 71 ? 13.898 8.342 -16.617 1.00 85.75 71 GLY A C 1
ATOM 544 O O . GLY A 1 71 ? 14.200 9.349 -15.983 1.00 85.75 71 GLY A O 1
ATOM 545 N N . SER A 1 72 ? 12.623 8.031 -16.884 1.00 91.31 72 SER A N 1
ATOM 546 C CA . SER A 1 72 ? 11.497 8.780 -16.318 1.00 91.31 72 SER A CA 1
ATOM 547 C C . SER A 1 72 ? 11.300 8.474 -14.834 1.00 91.31 72 SER A C 1
ATOM 549 O O . SER A 1 72 ? 11.414 7.319 -14.418 1.00 91.31 72 SER A O 1
ATOM 551 N N . PHE A 1 73 ? 10.914 9.492 -14.068 1.00 91.31 73 PHE A N 1
ATOM 552 C CA . PHE A 1 73 ? 10.463 9.351 -12.686 1.00 91.31 73 PHE A CA 1
ATOM 553 C C . PHE A 1 73 ? 8.951 9.505 -12.615 1.00 91.31 73 PHE A C 1
ATOM 555 O O . PHE A 1 73 ? 8.395 10.398 -13.254 1.00 91.31 73 PHE A O 1
ATOM 562 N N . GLU A 1 74 ? 8.313 8.672 -11.798 1.00 92.38 74 GLU A N 1
ATOM 563 C CA . GLU A 1 74 ? 6.900 8.812 -11.471 1.00 92.38 74 GLU A CA 1
ATOM 564 C C . GLU A 1 74 ? 6.745 9.281 -10.027 1.00 92.38 74 GLU A C 1
ATOM 566 O O . GLU A 1 74 ? 7.272 8.662 -9.100 1.00 92.38 74 GLU A O 1
ATOM 571 N N . TYR A 1 75 ? 5.984 10.357 -9.838 1.00 92.56 75 TYR A N 1
ATOM 572 C CA . TYR A 1 75 ? 5.718 10.942 -8.528 1.00 92.56 75 TYR A CA 1
ATOM 573 C C . TYR A 1 75 ? 4.289 10.633 -8.086 1.00 92.56 75 TYR A C 1
ATOM 575 O O . TYR A 1 75 ? 3.350 10.613 -8.888 1.00 92.56 75 TYR A O 1
ATOM 583 N N . THR A 1 76 ? 4.126 10.349 -6.796 1.00 93.19 76 THR A N 1
ATOM 584 C CA . THR A 1 76 ? 2.822 10.068 -6.190 1.00 93.19 76 THR A CA 1
ATOM 585 C C . THR A 1 76 ? 2.779 10.660 -4.794 1.00 93.19 76 THR A C 1
ATOM 587 O O . THR A 1 76 ? 3.566 10.266 -3.935 1.00 93.19 76 THR A O 1
ATOM 590 N N . ASP A 1 77 ? 1.839 11.574 -4.572 1.00 93.44 77 ASP A N 1
ATOM 591 C CA . ASP A 1 77 ? 1.550 12.089 -3.240 1.00 93.44 77 ASP A CA 1
ATOM 592 C C . ASP A 1 77 ? 0.774 11.040 -2.442 1.00 93.44 77 ASP A C 1
ATOM 594 O O . ASP A 1 77 ? -0.255 10.520 -2.884 1.00 93.44 77 ASP A O 1
ATOM 598 N N . MET A 1 78 ? 1.282 10.715 -1.256 1.00 91.75 78 MET A N 1
ATOM 599 C CA . MET A 1 78 ? 0.683 9.703 -0.393 1.00 91.75 78 MET A CA 1
ATOM 600 C C . MET A 1 78 ? -0.447 10.324 0.446 1.00 91.75 78 MET A C 1
ATOM 602 O O . MET A 1 78 ? -0.226 11.353 1.090 1.00 91.75 78 MET A O 1
ATOM 606 N N . PRO A 1 79 ? -1.641 9.703 0.506 1.00 93.25 79 PRO A N 1
ATOM 607 C CA . PRO A 1 79 ? -2.702 10.117 1.426 1.00 93.25 79 PRO A CA 1
ATOM 608 C C . PRO A 1 79 ? -2.226 10.200 2.886 1.00 93.25 79 PRO A C 1
ATOM 610 O O . PRO A 1 79 ? -1.383 9.419 3.312 1.00 93.25 79 PRO A O 1
ATOM 613 N N . THR A 1 80 ? -2.775 11.113 3.682 1.00 91.75 80 THR A N 1
ATOM 614 C CA . THR A 1 80 ? -2.378 11.315 5.093 1.00 91.75 80 THR A CA 1
ATOM 615 C C . 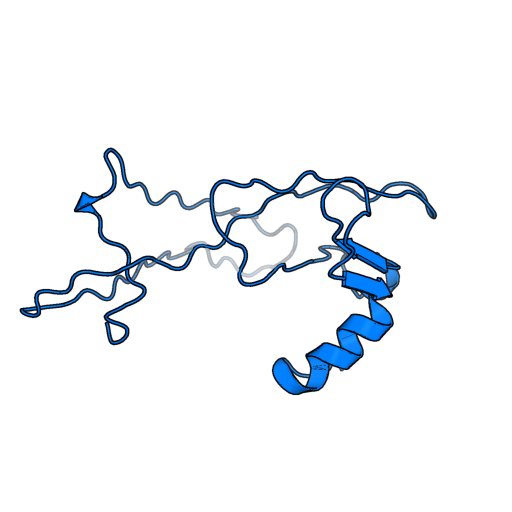THR A 1 80 ? -3.488 10.961 6.085 1.00 91.75 80 THR A C 1
ATOM 617 O O . THR A 1 80 ? -3.410 11.292 7.266 1.00 91.75 80 THR A O 1
ATOM 620 N N . ASP A 1 81 ? -4.530 10.271 5.614 1.00 90.12 81 ASP A N 1
ATOM 621 C CA . ASP A 1 81 ? -5.711 9.888 6.389 1.00 90.12 81 ASP A CA 1
ATOM 622 C C . ASP A 1 81 ? -5.425 8.784 7.420 1.00 90.12 81 ASP A C 1
ATOM 624 O O . ASP A 1 81 ? -6.053 8.760 8.480 1.00 90.12 81 ASP A O 1
ATOM 628 N N . PHE A 1 82 ? -4.467 7.893 7.141 1.00 89.62 82 PHE A N 1
ATOM 629 C CA . PHE A 1 82 ? -4.069 6.809 8.043 1.00 89.62 82 PHE A CA 1
ATOM 630 C C . PHE A 1 82 ? -2.546 6.623 8.091 1.00 89.62 82 PHE A C 1
ATOM 632 O O . PHE A 1 82 ? -1.865 6.837 7.088 1.00 89.62 82 PHE A O 1
ATOM 639 N N . PRO A 1 83 ? -1.990 6.171 9.232 1.00 90.38 83 PRO A N 1
ATOM 640 C CA . PRO A 1 83 ? -0.574 5.841 9.322 1.00 90.38 83 PRO A CA 1
ATOM 641 C C . PRO A 1 83 ? -0.232 4.618 8.459 1.00 90.38 83 PRO A C 1
ATOM 643 O O . PRO A 1 83 ? -0.903 3.584 8.514 1.00 90.38 83 PRO A O 1
ATOM 646 N N . TYR A 1 84 ? 0.862 4.713 7.706 1.00 90.88 84 TYR A N 1
ATOM 647 C CA . TYR A 1 84 ? 1.373 3.612 6.894 1.00 90.88 84 TYR A CA 1
ATOM 648 C C . TYR A 1 84 ? 2.148 2.607 7.742 1.00 90.88 84 TYR A C 1
ATOM 650 O O . TYR A 1 84 ? 3.089 2.964 8.448 1.00 90.88 84 TYR A O 1
ATOM 658 N N . ARG A 1 85 ? 1.790 1.322 7.627 1.00 90.12 85 ARG A N 1
ATOM 659 C CA . ARG A 1 85 ? 2.559 0.217 8.226 1.00 90.12 85 ARG A CA 1
ATOM 660 C C . ARG A 1 85 ? 3.532 -0.423 7.237 1.00 90.12 85 ARG A C 1
ATOM 662 O O . ARG A 1 85 ? 4.613 -0.842 7.636 1.00 90.12 85 ARG A O 1
ATOM 669 N N . ARG A 1 86 ? 3.124 -0.553 5.972 1.00 89.06 86 ARG A N 1
ATOM 670 C CA . ARG A 1 86 ? 3.910 -1.123 4.869 1.00 89.06 86 ARG A CA 1
ATOM 671 C C . ARG A 1 86 ? 3.500 -0.453 3.562 1.00 89.06 86 ARG A C 1
ATOM 673 O O . ARG A 1 86 ? 2.320 -0.168 3.373 1.00 89.06 86 ARG A O 1
ATOM 680 N N . ILE A 1 87 ? 4.469 -0.250 2.678 1.00 89.50 87 ILE A N 1
ATOM 681 C CA . ILE A 1 87 ? 4.255 0.135 1.282 1.00 89.50 87 ILE A CA 1
ATOM 682 C C . ILE A 1 87 ? 4.701 -1.055 0.440 1.00 89.50 87 ILE A C 1
ATOM 684 O O . ILE A 1 87 ? 5.754 -1.634 0.700 1.00 89.50 87 ILE A O 1
ATOM 688 N N . MET A 1 88 ? 3.878 -1.443 -0.529 1.00 88.81 88 MET A N 1
ATOM 689 C CA . MET A 1 88 ? 4.184 -2.526 -1.457 1.00 88.81 88 MET A CA 1
ATOM 690 C C . MET A 1 88 ? 4.245 -1.959 -2.866 1.00 88.81 88 MET A C 1
ATOM 692 O O . MET A 1 88 ? 3.358 -1.213 -3.275 1.00 88.81 88 MET A O 1
ATOM 696 N N . LEU A 1 89 ? 5.294 -2.333 -3.592 1.00 88.19 89 LEU A N 1
ATOM 697 C CA . LEU A 1 89 ? 5.471 -2.011 -4.998 1.00 88.19 89 LEU A CA 1
ATOM 698 C C . LEU A 1 89 ? 5.387 -3.307 -5.800 1.00 88.19 89 LEU A C 1
ATOM 700 O O . LEU A 1 89 ? 6.073 -4.277 -5.480 1.00 88.19 89 LEU A O 1
ATOM 704 N N . GLN A 1 90 ? 4.551 -3.317 -6.835 1.00 85.25 90 GLN A N 1
ATOM 705 C CA . GLN A 1 90 ? 4.356 -4.473 -7.701 1.00 85.25 90 GLN A CA 1
ATOM 706 C C . GLN A 1 90 ? 4.525 -4.072 -9.167 1.00 85.25 90 GLN A C 1
ATOM 708 O O . GLN A 1 90 ? 4.020 -3.041 -9.604 1.00 85.25 90 GLN A O 1
ATOM 713 N N . SER A 1 91 ? 5.223 -4.919 -9.922 1.00 84.50 91 SER A N 1
ATOM 714 C CA . SER A 1 91 ? 5.293 -4.881 -11.383 1.00 84.50 91 SER A CA 1
ATOM 715 C C . SER A 1 91 ? 4.334 -5.936 -11.923 1.00 84.50 91 SER A C 1
ATOM 717 O O . SER A 1 91 ? 4.337 -7.073 -11.452 1.00 84.50 91 SER A O 1
ATOM 719 N N . LEU A 1 92 ? 3.521 -5.557 -12.909 1.00 82.31 92 LEU A N 1
ATOM 720 C CA . LEU A 1 92 ? 2.652 -6.469 -13.659 1.00 82.31 92 LEU A CA 1
ATOM 721 C C . LEU A 1 92 ? 3.193 -6.716 -15.077 1.00 82.31 92 LEU A C 1
ATOM 723 O O . LEU A 1 92 ? 2.426 -6.937 -16.012 1.00 82.31 92 LEU A O 1
ATOM 727 N N . TYR A 1 93 ? 4.516 -6.652 -15.254 1.00 81.38 93 TYR A N 1
ATOM 728 C CA . TYR A 1 93 ? 5.148 -6.928 -16.540 1.00 81.38 93 TYR A CA 1
ATOM 729 C C . TYR A 1 93 ? 5.426 -8.427 -16.695 1.00 81.38 93 TYR A C 1
ATOM 731 O O . TYR A 1 93 ? 6.148 -9.030 -15.902 1.00 81.38 93 TYR A O 1
ATOM 739 N N . VAL A 1 94 ? 4.851 -9.047 -17.727 1.00 80.69 94 VAL A N 1
ATOM 740 C CA . VAL A 1 94 ? 4.985 -10.492 -17.950 1.00 80.69 94 VAL A CA 1
ATOM 741 C C . VAL A 1 94 ? 6.422 -10.838 -18.344 1.00 80.69 94 VAL A C 1
ATOM 743 O O . VAL A 1 94 ? 6.966 -10.281 -19.294 1.00 80.69 94 VAL A O 1
ATOM 746 N N . GLY A 1 95 ? 7.020 -11.794 -17.631 1.00 82.38 95 GLY A N 1
ATOM 747 C CA . GLY A 1 95 ? 8.347 -12.330 -17.948 1.00 82.38 95 GLY A CA 1
ATOM 748 C C . GLY A 1 95 ? 9.520 -11.426 -17.565 1.00 82.38 95 GLY A C 1
ATOM 749 O O . GLY A 1 95 ? 10.634 -11.689 -18.007 1.00 82.38 95 GLY A O 1
ATOM 750 N N . GLN A 1 96 ? 9.288 -10.374 -16.777 1.00 82.88 96 GLN A N 1
ATOM 751 C CA . GLN A 1 96 ? 10.329 -9.487 -16.254 1.00 82.88 96 GLN A CA 1
ATOM 752 C C . GLN A 1 96 ? 10.174 -9.348 -14.737 1.00 82.88 96 GLN A C 1
ATOM 754 O O . GLN A 1 96 ? 9.055 -9.295 -14.222 1.00 82.88 96 GLN A O 1
ATOM 759 N N . ASP A 1 97 ? 11.287 -9.293 -14.012 1.00 82.94 97 ASP A N 1
ATOM 760 C CA . ASP A 1 97 ? 11.267 -9.070 -12.567 1.00 82.94 97 ASP A CA 1
ATOM 761 C C . ASP A 1 97 ? 11.125 -7.579 -12.228 1.00 82.94 97 ASP A C 1
ATOM 763 O O . ASP A 1 97 ? 11.360 -6.698 -13.055 1.00 82.94 97 ASP A O 1
ATOM 767 N N . LEU A 1 98 ? 10.763 -7.266 -10.984 1.00 85.56 98 LEU A N 1
ATOM 768 C CA . LEU A 1 98 ? 10.557 -5.880 -10.561 1.00 85.56 98 LEU A CA 1
ATOM 769 C C . LEU A 1 98 ? 11.797 -4.992 -10.776 1.00 85.56 98 LEU A C 1
ATOM 771 O O . LEU A 1 98 ? 11.640 -3.828 -11.134 1.00 85.56 98 LEU A O 1
ATOM 775 N N . SER A 1 99 ? 13.008 -5.522 -10.579 1.00 87.31 99 SER A N 1
ATOM 776 C CA . SER A 1 99 ? 14.257 -4.755 -10.677 1.00 87.31 99 SER A CA 1
ATOM 777 C C . SER A 1 99 ? 14.680 -4.444 -12.114 1.00 87.31 99 SER A C 1
ATOM 779 O O . SER A 1 99 ? 15.348 -3.438 -12.341 1.00 87.31 99 SER A O 1
ATOM 781 N N . THR A 1 100 ? 14.244 -5.246 -13.090 1.00 85.94 100 THR A N 1
ATOM 782 C CA . THR A 1 100 ? 14.409 -4.927 -14.526 1.00 85.94 100 THR A CA 1
ATOM 783 C C . THR A 1 100 ? 13.489 -3.810 -15.006 1.00 85.94 100 THR A C 1
ATOM 785 O O . THR A 1 100 ? 13.773 -3.162 -16.011 1.00 85.94 100 THR A O 1
ATOM 788 N N . VAL A 1 101 ? 12.394 -3.570 -14.283 1.00 87.19 101 VAL A N 1
ATOM 789 C CA . VAL A 1 101 ? 11.332 -2.648 -14.690 1.00 87.19 101 VAL A CA 1
ATOM 790 C C . VAL A 1 101 ? 11.411 -1.328 -13.918 1.00 87.19 101 VAL A C 1
ATOM 792 O O . VAL A 1 101 ? 11.179 -0.261 -14.482 1.00 87.19 101 VAL A O 1
ATOM 795 N N . ILE A 1 102 ? 11.769 -1.383 -12.634 1.00 89.44 102 ILE A N 1
ATOM 796 C CA . ILE A 1 102 ? 11.902 -0.221 -11.756 1.00 89.44 102 ILE A CA 1
ATOM 797 C C . ILE A 1 102 ? 13.305 -0.225 -11.154 1.00 89.44 102 ILE A C 1
ATOM 799 O O . ILE A 1 102 ? 13.697 -1.164 -10.468 1.00 89.44 102 ILE A O 1
ATOM 803 N N . ASN A 1 103 ? 14.057 0.854 -11.378 1.00 91.62 103 ASN A N 1
ATOM 804 C CA . ASN A 1 103 ? 15.437 0.956 -10.901 1.00 91.62 103 ASN A CA 1
ATOM 805 C C . ASN A 1 103 ? 15.510 1.227 -9.390 1.00 91.62 103 ASN A C 1
ATOM 807 O O . ASN A 1 103 ? 16.241 0.562 -8.657 1.00 91.62 103 ASN A O 1
ATOM 811 N N . ALA A 1 104 ? 14.745 2.206 -8.909 1.00 92.56 104 ALA A N 1
ATOM 812 C CA . ALA A 1 104 ? 14.799 2.679 -7.532 1.00 92.56 104 ALA A CA 1
ATOM 813 C C . ALA A 1 104 ? 13.463 3.284 -7.105 1.00 92.56 104 ALA A C 1
ATOM 815 O O . ALA A 1 104 ? 12.643 3.657 -7.945 1.00 92.56 104 ALA A O 1
ATOM 816 N N . PHE A 1 105 ? 13.269 3.407 -5.796 1.00 91.81 105 PHE A N 1
ATOM 817 C CA . PHE A 1 105 ? 12.161 4.162 -5.230 1.00 91.81 105 PHE A CA 1
ATOM 818 C C . PHE A 1 105 ? 12.617 4.960 -4.013 1.00 91.81 105 PHE A C 1
ATOM 820 O O . PHE A 1 105 ? 13.470 4.518 -3.240 1.00 91.81 105 PHE A O 1
ATOM 827 N N . LYS A 1 106 ? 12.013 6.140 -3.862 1.00 94.62 106 LYS A N 1
ATOM 828 C CA . LYS A 1 106 ? 12.265 7.074 -2.770 1.00 94.62 106 LYS A CA 1
ATOM 829 C C . LYS A 1 106 ? 10.947 7.428 -2.096 1.00 94.62 106 LYS A C 1
ATOM 831 O O . LYS A 1 106 ? 9.986 7.787 -2.772 1.00 94.62 106 LYS A O 1
ATOM 836 N N . LEU A 1 107 ? 10.926 7.355 -0.771 1.00 93.69 107 LEU A N 1
ATOM 837 C CA . LEU A 1 107 ? 9.905 7.979 0.057 1.00 93.69 107 LEU A CA 1
ATOM 838 C C . LEU A 1 107 ? 10.528 9.214 0.692 1.00 93.69 107 LEU A C 1
ATOM 840 O O . LEU A 1 107 ? 11.547 9.103 1.375 1.00 93.69 107 LEU A O 1
ATOM 844 N N . SER A 1 108 ? 9.912 10.372 0.484 1.00 95.19 108 SER A N 1
ATOM 845 C CA . SER A 1 108 ? 10.328 11.607 1.131 1.00 95.19 108 SER A CA 1
ATOM 846 C C . SER A 1 108 ? 9.175 12.310 1.830 1.00 95.19 108 SER A C 1
ATOM 848 O O . SER A 1 108 ? 8.009 12.170 1.471 1.00 95.19 108 SER A O 1
ATOM 850 N N . GLU A 1 109 ? 9.536 13.035 2.880 1.00 94.25 109 GLU A N 1
ATOM 851 C CA . GLU A 1 109 ? 8.656 13.810 3.742 1.00 94.25 109 GLU A CA 1
ATOM 852 C C . GLU A 1 109 ? 9.110 15.275 3.693 1.00 94.25 109 GLU A C 1
ATOM 854 O O . GLU A 1 109 ? 10.313 15.559 3.672 1.00 94.25 109 GLU A O 1
ATOM 859 N N . ASP A 1 110 ? 8.149 16.203 3.694 1.00 92.00 110 ASP A N 1
ATOM 860 C CA . ASP A 1 110 ? 8.385 17.650 3.774 1.00 92.00 110 ASP A CA 1
ATOM 861 C C . ASP A 1 110 ? 9.440 18.171 2.774 1.00 92.00 110 ASP A C 1
ATOM 863 O O . ASP A 1 110 ? 10.390 18.853 3.160 1.00 92.00 110 ASP A O 1
ATOM 867 N N . ASN A 1 111 ? 9.280 17.859 1.481 1.00 89.06 111 ASN A N 1
ATOM 868 C CA . ASN A 1 111 ? 10.211 18.255 0.411 1.00 89.06 111 ASN A CA 1
ATOM 869 C C . ASN A 1 111 ? 11.660 17.810 0.678 1.00 89.06 111 ASN A C 1
ATOM 871 O O . ASN A 1 111 ? 12.576 18.630 0.722 1.00 89.06 111 ASN A O 1
ATOM 875 N N . ASP A 1 112 ? 11.861 16.505 0.878 1.00 92.75 112 ASP A N 1
ATOM 876 C CA . ASP A 1 112 ? 13.168 15.887 1.156 1.00 92.75 112 ASP A CA 1
ATOM 877 C C . ASP A 1 112 ? 13.832 16.333 2.478 1.00 92.75 112 ASP A C 1
ATOM 879 O O . ASP A 1 112 ? 14.973 15.959 2.751 1.00 92.75 112 ASP A O 1
ATOM 883 N N . LYS A 1 113 ? 13.122 17.049 3.364 1.00 95.50 113 LYS A N 1
ATOM 884 C CA . LYS A 1 113 ? 13.607 17.351 4.724 1.00 95.50 113 LYS A CA 1
ATOM 885 C C . LYS A 1 113 ? 13.884 16.076 5.521 1.00 95.50 113 LYS A C 1
ATOM 887 O O . LYS A 1 113 ? 14.783 16.048 6.362 1.00 95.50 113 LYS A O 1
ATOM 892 N N . ARG A 1 114 ? 13.111 15.022 5.260 1.00 95.31 114 ARG A N 1
ATOM 893 C CA . ARG A 1 114 ? 13.383 13.670 5.741 1.00 95.31 114 ARG A CA 1
ATOM 894 C C . ARG A 1 114 ? 13.133 12.673 4.621 1.00 95.31 114 ARG A C 1
ATOM 896 O O . ARG A 1 114 ? 12.124 12.738 3.931 1.00 95.31 114 ARG A O 1
ATOM 903 N N . ILE A 1 115 ? 14.057 11.732 4.465 1.00 95.38 115 ILE A N 1
ATOM 904 C CA . ILE A 1 115 ? 13.979 10.666 3.467 1.00 95.38 115 ILE A CA 1
ATOM 905 C C . ILE A 1 115 ? 14.026 9.341 4.229 1.00 95.38 115 ILE A C 1
ATOM 907 O O . ILE A 1 115 ? 15.113 8.856 4.546 1.00 95.38 115 ILE A O 1
ATOM 911 N N . PRO A 1 116 ? 12.866 8.775 4.614 1.00 91.38 116 PRO A N 1
ATOM 912 C CA . PRO A 1 116 ? 12.835 7.491 5.306 1.00 91.38 116 PRO A CA 1
ATOM 913 C C . PRO A 1 116 ? 13.404 6.345 4.469 1.00 91.38 116 PRO A C 1
ATOM 915 O O . PRO A 1 116 ? 13.875 5.357 5.030 1.00 91.38 116 PRO A O 1
ATOM 918 N N . PHE A 1 117 ? 13.322 6.453 3.142 1.00 89.88 117 PHE A N 1
ATOM 919 C CA . PHE A 1 117 ? 13.711 5.380 2.247 1.00 89.88 117 PHE A CA 1
ATOM 920 C C . PHE A 1 117 ? 14.188 5.916 0.899 1.00 89.88 117 PHE A C 1
ATOM 922 O O . PHE A 1 117 ? 13.482 6.694 0.266 1.00 89.88 117 PHE A O 1
ATOM 929 N N . ASP A 1 118 ? 15.361 5.472 0.460 1.00 94.62 118 ASP A N 1
ATOM 930 C CA . ASP A 1 118 ? 15.934 5.768 -0.853 1.00 94.62 118 ASP A CA 1
ATOM 931 C C . ASP A 1 118 ? 16.882 4.627 -1.224 1.00 94.62 118 ASP A C 1
ATOM 933 O O . ASP A 1 118 ? 17.948 4.464 -0.624 1.00 94.62 118 ASP A O 1
ATOM 937 N N . VAL A 1 119 ? 16.447 3.743 -2.122 1.00 93.69 119 VAL A N 1
ATOM 938 C CA . VAL A 1 119 ? 17.231 2.558 -2.479 1.00 93.69 119 VAL A CA 1
ATOM 939 C C . VAL A 1 119 ? 16.897 2.074 -3.888 1.00 93.69 119 VAL A C 1
ATOM 941 O O . VAL A 1 119 ? 15.784 2.251 -4.394 1.00 93.69 119 VAL A O 1
ATOM 944 N N . SER A 1 120 ? 17.849 1.373 -4.502 1.00 93.62 120 SER A N 1
ATOM 945 C CA . SER A 1 120 ? 17.579 0.600 -5.711 1.00 93.62 120 SER A CA 1
ATOM 946 C C . SER A 1 120 ? 16.715 -0.626 -5.411 1.00 93.62 120 SER A C 1
ATOM 948 O O . SER A 1 120 ? 16.898 -1.311 -4.401 1.00 93.62 120 SER A O 1
ATOM 950 N N . VAL A 1 121 ? 15.806 -0.961 -6.324 1.00 91.12 121 VAL A N 1
ATOM 951 C CA . VAL A 1 121 ? 14.911 -2.120 -6.193 1.00 91.12 121 VAL A CA 1
ATOM 952 C C . VAL A 1 121 ? 15.707 -3.410 -6.018 1.00 91.12 121 VAL A C 1
ATOM 954 O O . VAL A 1 121 ? 15.369 -4.215 -5.156 1.00 91.12 121 VAL A O 1
ATOM 957 N N . SER A 1 122 ? 16.811 -3.581 -6.751 1.00 90.38 122 SER A N 1
ATOM 958 C CA . SER A 1 122 ? 17.686 -4.753 -6.604 1.00 90.38 122 SER A CA 1
ATOM 959 C C . SER A 1 122 ? 18.223 -4.910 -5.173 1.00 90.38 122 SER A C 1
ATOM 961 O O . SER A 1 122 ? 18.234 -6.013 -4.625 1.00 90.38 122 SER A O 1
ATOM 963 N N . ASN A 1 123 ? 18.628 -3.811 -4.528 1.00 91.56 123 ASN A N 1
ATOM 964 C CA . ASN A 1 123 ? 19.090 -3.850 -3.142 1.00 91.56 123 ASN A CA 1
ATOM 965 C C . ASN A 1 123 ? 17.930 -4.078 -2.170 1.00 91.56 123 ASN A C 1
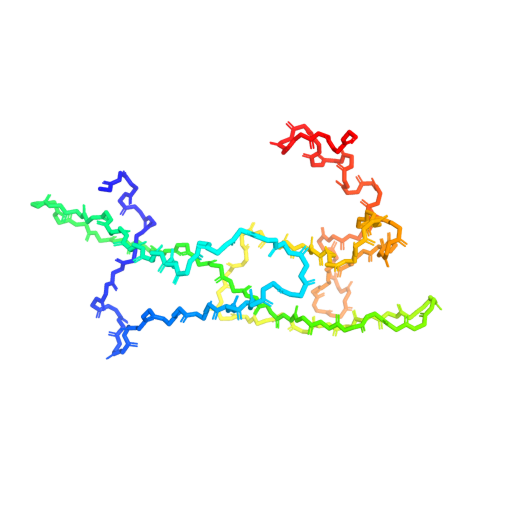ATOM 967 O O . ASN A 1 123 ? 18.068 -4.880 -1.247 1.00 91.56 123 ASN A O 1
ATOM 971 N N . HIS A 1 124 ? 16.775 -3.447 -2.400 1.00 90.50 124 HIS A N 1
ATOM 972 C CA . HIS A 1 124 ? 15.588 -3.690 -1.585 1.00 90.50 124 HIS A CA 1
ATOM 973 C C . HIS A 1 124 ? 15.171 -5.164 -1.605 1.00 90.50 124 HIS A C 1
ATOM 975 O O . HIS A 1 124 ? 14.948 -5.748 -0.548 1.00 90.50 124 HIS A O 1
ATOM 981 N N . MET A 1 125 ? 15.141 -5.788 -2.787 1.00 88.50 125 MET A N 1
ATOM 982 C CA . MET A 1 125 ? 14.801 -7.204 -2.946 1.00 88.50 125 MET A CA 1
ATOM 983 C C . MET A 1 125 ? 15.724 -8.112 -2.122 1.00 88.50 125 MET A C 1
ATOM 985 O O . MET A 1 125 ? 15.253 -9.053 -1.489 1.00 88.50 125 MET A O 1
ATOM 989 N N . LYS A 1 126 ? 17.024 -7.798 -2.046 1.00 88.75 126 LYS A N 1
ATOM 990 C CA . LYS A 1 126 ? 17.977 -8.530 -1.193 1.00 88.75 126 LYS A CA 1
ATOM 991 C C . LYS A 1 126 ? 17.708 -8.327 0.298 1.00 88.75 126 LYS A C 1
ATOM 993 O O . LYS A 1 126 ? 17.847 -9.271 1.066 1.00 88.75 126 LYS A O 1
ATOM 998 N N . MET A 1 127 ? 17.317 -7.119 0.710 1.00 89.25 127 MET A N 1
ATOM 999 C CA . MET A 1 127 ? 17.012 -6.812 2.114 1.00 89.25 127 MET A CA 1
ATOM 1000 C C . MET A 1 127 ? 15.769 -7.544 2.621 1.00 89.25 127 MET A C 1
ATOM 1002 O O . MET A 1 127 ? 15.730 -7.925 3.787 1.00 89.25 127 MET A O 1
ATOM 1006 N N . ILE A 1 128 ? 14.762 -7.729 1.765 1.00 88.94 128 ILE A N 1
ATOM 1007 C CA . ILE A 1 128 ? 13.498 -8.376 2.144 1.00 88.94 128 ILE A CA 1
ATOM 1008 C C . ILE A 1 128 ? 13.526 -9.900 1.961 1.00 88.94 128 ILE A C 1
ATOM 1010 O O . ILE A 1 128 ? 12.682 -10.595 2.525 1.00 88.94 128 ILE A O 1
ATOM 1014 N N . ALA A 1 129 ? 14.501 -10.439 1.220 1.00 89.50 129 ALA A N 1
ATOM 1015 C CA . ALA A 1 129 ? 14.621 -11.874 0.962 1.00 89.50 129 ALA A CA 1
ATOM 1016 C C . ALA A 1 129 ? 14.643 -12.758 2.230 1.00 89.50 129 ALA A C 1
ATOM 1018 O O . ALA A 1 129 ? 14.029 -13.823 2.200 1.00 89.50 129 ALA A O 1
ATOM 1019 N N . PRO A 1 130 ? 15.262 -12.360 3.361 1.00 91.00 130 PRO A N 1
ATOM 1020 C CA . PRO A 1 130 ? 15.189 -13.146 4.594 1.00 91.00 130 PRO A CA 1
ATOM 1021 C C . PRO A 1 130 ? 13.780 -13.229 5.204 1.00 91.00 130 PRO A C 1
ATOM 1023 O O . PRO A 1 130 ? 13.481 -14.199 5.891 1.00 91.00 130 PRO A O 1
ATOM 1026 N N . GLU A 1 131 ? 12.926 -12.223 4.981 1.00 89.38 131 GLU A N 1
ATOM 1027 C CA . GLU A 1 131 ? 11.566 -12.171 5.543 1.00 89.38 131 GLU A CA 1
ATOM 1028 C C . GLU A 1 131 ? 10.536 -12.842 4.620 1.00 89.38 131 GLU A C 1
ATOM 1030 O O . GLU A 1 131 ? 9.641 -13.530 5.107 1.00 89.38 131 GLU A O 1
ATOM 1035 N N . TYR A 1 132 ? 10.659 -12.669 3.297 1.00 86.44 132 TYR A N 1
ATOM 1036 C CA . TYR A 1 132 ? 9.649 -13.124 2.323 1.00 86.44 132 TYR A CA 1
ATOM 1037 C C . TYR A 1 132 ? 10.132 -14.221 1.366 1.00 86.44 132 TYR A C 1
ATOM 1039 O O . TYR A 1 132 ? 9.355 -14.688 0.536 1.00 86.44 132 TYR A O 1
ATOM 1047 N N . GLY A 1 133 ? 11.391 -14.645 1.480 1.00 83.75 133 GLY A N 1
ATOM 1048 C CA . GLY A 1 133 ? 12.041 -15.553 0.539 1.00 83.75 133 GLY A CA 1
ATOM 1049 C C . GLY A 1 133 ? 12.707 -14.820 -0.629 1.00 83.75 133 GLY A C 1
ATOM 1050 O O . GLY A 1 133 ? 12.341 -13.702 -0.999 1.00 83.75 133 GLY A O 1
ATOM 1051 N N . SER A 1 134 ? 13.724 -15.452 -1.212 1.00 74.69 134 SER A N 1
ATOM 1052 C CA . SER A 1 134 ? 14.358 -14.984 -2.444 1.00 74.69 134 SER A CA 1
ATOM 1053 C C . SER A 1 134 ? 13.554 -15.427 -3.660 1.00 74.69 134 SER A C 1
ATOM 1055 O O . SER A 1 134 ? 13.117 -16.575 -3.729 1.00 74.69 134 SER A O 1
ATOM 1057 N N . TRP A 1 135 ? 13.440 -14.547 -4.651 1.00 61.84 135 TRP A N 1
ATOM 1058 C CA . TRP A 1 135 ? 13.077 -14.964 -6.002 1.00 61.84 135 TRP A CA 1
ATOM 1059 C C . TRP A 1 135 ? 14.163 -15.900 -6.553 1.00 61.84 135 TRP A C 1
ATOM 1061 O O . TRP A 1 135 ? 15.345 -15.556 -6.501 1.00 61.84 135 TRP A O 1
ATOM 1071 N N . SER A 1 136 ? 13.749 -17.083 -7.013 1.00 55.59 136 SER A N 1
ATOM 1072 C CA . SER A 1 136 ? 14.579 -18.106 -7.665 1.00 55.59 136 SER A CA 1
ATOM 1073 C C . SER A 1 136 ? 14.380 -18.094 -9.170 1.00 55.59 136 SER A C 1
ATOM 1075 O O . SER A 1 136 ? 13.188 -18.104 -9.560 1.00 55.59 136 SER A O 1
#

Foldseek 3Di:
DPDLAADDDCVVDPDDDDDDDDDDPPDPDDPDPPVDDDDDDDDDDDDPDDGDYPHHDDDDDQDDDDDDPPPDDDDGDDDPPDDDPDDDDDDPDPPDDPQVRFQWDWDADPVNPDTPDTDTPVVVQVVCCVPPNHDD